Protein AF-A0A6M8BCL4-F1 (afdb_monomer)

Secondary structure (DSSP, 8-state):
-PPPP---PPPPPPPP--BGGGSTT--HHHHHHHHHTT--BHHHHHHTSSSHHHHHHHHHHTT--HHHHHHHHHHHHHTTSTTTHHHHHHHHHHTT--SHHHHHHS-HHHHHHHHHHHHHHHHS-STTSPPHHHHHHHHHHHHHH-----

Structure (mmCIF, N/CA/C/O backbone):
data_AF-A0A6M8BCL4-F1
#
_entry.id   AF-A0A6M8BCL4-F1
#
loop_
_atom_site.group_PDB
_atom_site.id
_atom_site.type_symbol
_atom_site.label_atom_id
_atom_site.label_alt_id
_atom_site.label_comp_id
_atom_site.label_asym_id
_atom_site.label_entity_id
_atom_site.label_seq_id
_atom_site.pdbx_PDB_ins_code
_atom_site.Cartn_x
_atom_site.Cartn_y
_atom_site.Cartn_z
_atom_site.occupancy
_atom_site.B_iso_or_equiv
_atom_site.auth_seq_id
_atom_site.auth_comp_id
_atom_site.auth_asym_id
_atom_site.auth_atom_id
_atom_site.pdbx_PDB_model_num
ATOM 1 N N . MET A 1 1 ? -31.309 -19.218 35.999 1.00 49.75 1 MET A N 1
ATOM 2 C CA . MET A 1 1 ? -29.878 -19.021 35.675 1.00 49.75 1 MET A CA 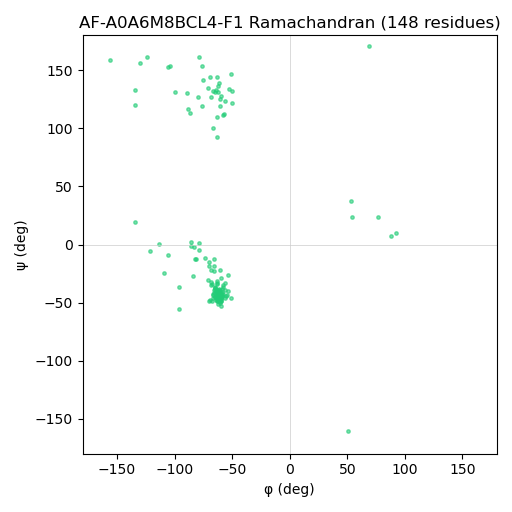1
ATOM 3 C C . MET A 1 1 ? -29.790 -18.481 34.255 1.00 49.75 1 MET A C 1
ATOM 5 O O . MET A 1 1 ? -30.327 -19.148 33.378 1.00 49.75 1 MET A O 1
ATOM 9 N N . PRO A 1 2 ? -29.208 -17.300 33.996 1.00 49.69 2 PRO A N 1
ATOM 10 C CA . PRO A 1 2 ? -28.968 -16.868 32.623 1.00 49.69 2 PRO A CA 1
ATOM 11 C C . PRO A 1 2 ? -27.769 -17.639 32.033 1.00 49.69 2 PRO A C 1
ATOM 13 O O . PRO A 1 2 ? -26.803 -17.903 32.758 1.00 49.69 2 PRO A O 1
ATOM 16 N N . PRO A 1 3 ? -27.807 -18.038 30.749 1.00 50.78 3 PRO A N 1
ATOM 17 C CA . PRO A 1 3 ? -26.672 -18.673 30.095 1.00 50.78 3 PRO A CA 1
ATOM 18 C C . PRO A 1 3 ? -25.547 -17.656 29.865 1.00 50.78 3 PRO A C 1
ATOM 20 O O . PRO A 1 3 ? -25.776 -16.533 29.421 1.00 50.78 3 PRO A O 1
ATOM 23 N N . LYS A 1 4 ? -24.324 -18.080 30.192 1.00 49.72 4 LYS A N 1
ATOM 24 C CA . LYS A 1 4 ? -23.071 -17.336 30.037 1.00 49.72 4 LYS A CA 1
ATOM 25 C C . LYS A 1 4 ? -22.882 -16.907 28.578 1.00 49.72 4 LYS A C 1
ATOM 27 O O . LYS A 1 4 ? -22.868 -17.752 27.682 1.00 49.72 4 LYS A O 1
ATOM 32 N N . SER A 1 5 ? -22.719 -15.604 28.362 1.00 48.59 5 SER A N 1
ATOM 33 C CA . SER A 1 5 ? -22.289 -15.014 27.097 1.00 48.59 5 SER A CA 1
ATOM 34 C C . SER A 1 5 ? -21.028 -15.727 26.611 1.00 48.59 5 SER A C 1
ATOM 36 O O . SER A 1 5 ? -20.038 -15.801 27.335 1.00 48.59 5 SER A O 1
ATOM 38 N N . ARG A 1 6 ? -21.077 -16.300 25.404 1.00 45.69 6 ARG A N 1
ATOM 39 C CA . ARG A 1 6 ? -19.903 -16.882 24.749 1.00 45.69 6 ARG A CA 1
ATOM 40 C C . ARG A 1 6 ? -18.903 -15.755 24.501 1.00 45.69 6 ARG A C 1
ATOM 42 O O . ARG A 1 6 ? -19.150 -14.901 23.656 1.00 45.69 6 ARG A O 1
ATOM 49 N N . GLU A 1 7 ? -17.791 -15.762 25.225 1.00 49.16 7 GLU A N 1
ATOM 50 C CA . GLU A 1 7 ? -16.598 -14.999 24.869 1.00 49.16 7 GLU A CA 1
ATOM 51 C C . GLU A 1 7 ? -16.083 -15.535 23.527 1.00 49.16 7 GLU A C 1
ATOM 53 O O . GLU A 1 7 ? -15.367 -16.533 23.453 1.00 49.16 7 GLU A O 1
ATOM 58 N N . THR A 1 8 ? -1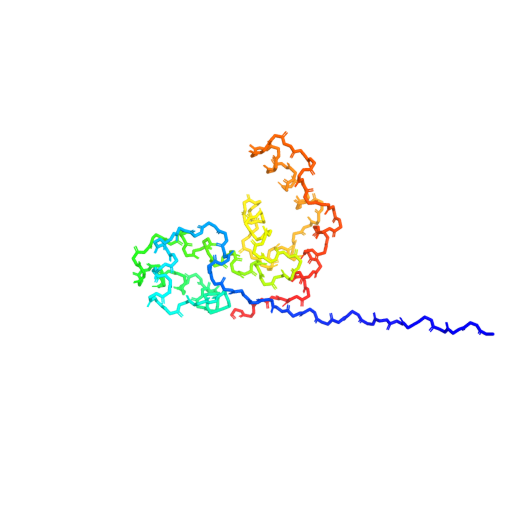6.511 -14.917 22.427 1.00 46.25 8 THR A N 1
ATOM 59 C CA . THR A 1 8 ? -15.870 -15.105 21.126 1.00 46.25 8 THR A CA 1
ATOM 60 C C . THR A 1 8 ? -14.475 -14.507 21.210 1.00 46.25 8 THR A C 1
ATOM 62 O O . THR A 1 8 ? -14.309 -13.292 21.119 1.00 46.25 8 THR A O 1
ATOM 65 N N . LEU A 1 9 ? -13.473 -15.366 21.395 1.00 48.25 9 LEU A N 1
ATOM 66 C CA . LEU A 1 9 ? -12.075 -15.017 21.157 1.00 48.25 9 LEU A CA 1
ATOM 67 C C . LEU A 1 9 ? -11.967 -14.373 19.761 1.00 48.25 9 LEU A C 1
ATOM 69 O O . LEU A 1 9 ? -12.532 -14.927 18.808 1.00 48.25 9 LEU A O 1
ATOM 73 N N . PRO A 1 10 ? -11.284 -13.223 19.609 1.00 56.88 10 PRO A N 1
ATOM 74 C CA . PRO A 1 10 ? -11.109 -12.607 18.302 1.00 56.88 10 PRO A CA 1
ATOM 75 C C . PRO A 1 10 ? -10.358 -13.588 17.399 1.00 56.88 10 PRO A C 1
ATOM 77 O O . PRO A 1 10 ? -9.251 -14.029 17.711 1.00 56.88 10 PRO A O 1
ATOM 80 N N . GLN A 1 11 ? -10.996 -13.990 16.299 1.00 59.44 11 GLN A N 1
ATOM 81 C CA . GLN A 1 11 ? -10.373 -14.871 15.317 1.00 59.44 11 GLN A CA 1
ATOM 82 C C . GLN A 1 11 ? -9.142 -14.172 14.724 1.00 59.44 11 GLN A C 1
ATOM 84 O O . GLN A 1 11 ? -9.222 -12.977 14.428 1.00 59.44 11 GLN A O 1
ATOM 89 N N . PRO A 1 12 ? -8.021 -14.886 14.512 1.00 73.19 12 PRO A N 1
ATOM 90 C CA . PRO A 1 12 ? -6.853 -14.294 13.880 1.00 73.19 12 PRO A CA 1
ATOM 91 C C . PRO A 1 12 ? -7.233 -13.830 12.474 1.00 73.19 12 PRO A C 1
ATOM 93 O O . PRO A 1 12 ? -7.755 -14.604 11.664 1.00 73.19 12 PRO A O 1
ATOM 96 N N . ILE A 1 13 ? -6.987 -12.555 12.182 1.00 86.00 13 ILE A N 1
ATOM 97 C CA . ILE A 1 13 ? -7.270 -12.010 10.857 1.00 86.00 13 ILE A CA 1
ATOM 98 C C . ILE A 1 13 ? -6.413 -12.703 9.795 1.00 86.00 13 ILE A C 1
ATOM 100 O O . ILE A 1 13 ? -5.251 -13.052 10.011 1.00 86.00 13 ILE A O 1
ATOM 104 N N . ARG A 1 14 ? -6.994 -12.894 8.612 1.00 88.38 14 ARG A N 1
ATOM 105 C CA . ARG A 1 14 ? -6.298 -13.465 7.457 1.00 88.38 14 ARG A CA 1
ATOM 106 C C . ARG A 1 14 ? -5.874 -12.341 6.520 1.00 88.38 14 ARG A C 1
ATOM 108 O O . ARG A 1 14 ? -6.691 -11.494 6.178 1.00 88.38 14 ARG A O 1
ATOM 115 N N . SER A 1 15 ? -4.611 -12.355 6.092 1.00 92.19 15 SER A N 1
ATOM 116 C CA . SER A 1 15 ? -4.099 -11.434 5.068 1.00 92.19 15 SER A CA 1
ATOM 117 C C . SER A 1 15 ? -4.885 -11.610 3.768 1.00 92.19 15 SER A C 1
ATOM 119 O O . SER A 1 15 ? -4.988 -12.727 3.259 1.00 92.19 15 SER A O 1
ATOM 121 N N . CYS A 1 16 ? -5.399 -10.518 3.208 1.00 94.62 16 CYS A N 1
ATOM 122 C CA . CYS A 1 16 ? -6.105 -10.541 1.931 1.00 94.62 16 CYS A CA 1
ATOM 123 C C . CYS A 1 16 ? -5.144 -10.665 0.742 1.00 94.62 16 CYS A C 1
ATOM 125 O O . CYS A 1 16 ? -3.985 -10.244 0.801 1.00 94.62 16 CYS A O 1
ATOM 127 N N . ASN A 1 17 ? -5.663 -11.223 -0.351 1.00 97.00 17 ASN A N 1
ATOM 128 C CA . ASN A 1 17 ? -5.029 -11.242 -1.661 1.00 97.00 17 ASN A CA 1
ATOM 129 C C . ASN A 1 17 ? -6.075 -10.873 -2.718 1.00 97.00 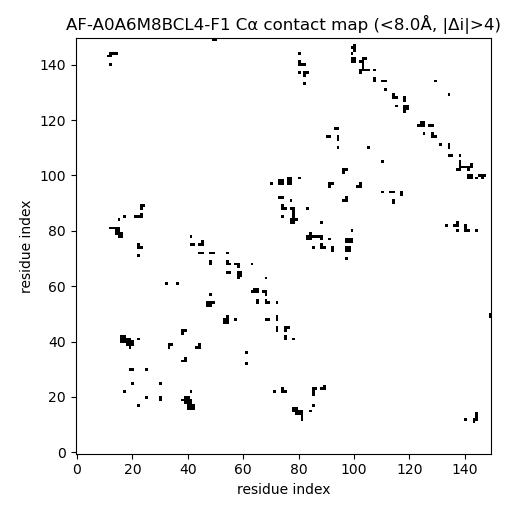17 ASN A C 1
ATOM 131 O O . ASN A 1 17 ? -7.172 -11.429 -2.707 1.00 97.00 17 ASN A O 1
ATOM 135 N N . TRP A 1 18 ? -5.729 -9.964 -3.623 1.00 97.19 18 TRP A N 1
ATOM 136 C CA . TRP A 1 18 ? -6.636 -9.424 -4.633 1.00 97.19 18 TRP A CA 1
ATOM 137 C C . TRP A 1 18 ? -6.060 -9.634 -6.027 1.00 97.19 18 TRP A C 1
ATOM 139 O O . TRP A 1 18 ? -4.851 -9.814 -6.183 1.00 97.19 18 TRP A O 1
ATOM 149 N N . ALA A 1 19 ? -6.903 -9.556 -7.057 1.00 98.00 19 ALA A N 1
ATOM 150 C CA . ALA A 1 19 ? -6.397 -9.417 -8.418 1.00 98.00 19 ALA A CA 1
ATOM 151 C C . ALA A 1 19 ? -5.624 -8.096 -8.529 1.00 98.00 19 ALA A C 1
ATOM 153 O O . ALA A 1 19 ? -6.093 -7.062 -8.052 1.00 98.00 19 ALA A O 1
ATOM 154 N N . ILE A 1 20 ? -4.460 -8.109 -9.180 1.00 97.44 20 ILE A N 1
ATOM 155 C CA . ILE A 1 20 ? -3.614 -6.915 -9.312 1.00 97.44 20 ILE A CA 1
ATOM 156 C C . ILE A 1 20 ? -4.352 -5.778 -10.038 1.00 97.44 20 ILE A C 1
ATOM 158 O O . ILE A 1 20 ? -4.152 -4.613 -9.714 1.00 97.44 20 ILE A O 1
ATOM 162 N N . ALA A 1 21 ? -5.295 -6.118 -10.924 1.00 97.25 21 ALA A N 1
ATOM 163 C CA . ALA A 1 21 ? -6.186 -5.183 -11.610 1.00 97.25 21 ALA A CA 1
ATOM 164 C C . ALA A 1 21 ? -7.088 -4.355 -10.673 1.00 97.25 21 ALA A C 1
ATOM 166 O O . ALA A 1 21 ? -7.560 -3.296 -11.071 1.00 97.25 21 ALA A O 1
ATOM 167 N N . GLN A 1 22 ? -7.334 -4.815 -9.440 1.00 97.38 22 GLN A N 1
ATOM 168 C CA . GLN A 1 22 ? -8.122 -4.070 -8.450 1.00 97.38 22 GLN A CA 1
ATOM 169 C C . GLN A 1 22 ? -7.295 -2.997 -7.728 1.00 97.38 22 GLN A C 1
ATOM 171 O O . GLN A 1 22 ? -7.856 -2.154 -7.029 1.00 97.38 22 GLN A O 1
ATOM 176 N N . LEU A 1 23 ? -5.965 -3.018 -7.862 1.00 96.50 23 LEU A N 1
ATOM 177 C CA . LEU A 1 23 ? -5.089 -2.078 -7.176 1.00 96.50 23 LEU A CA 1
ATOM 178 C C . LEU A 1 23 ? -5.285 -0.655 -7.738 1.00 96.50 23 LEU A C 1
ATOM 180 O O . LEU A 1 23 ? -5.153 -0.444 -8.947 1.00 96.50 23 LEU A O 1
ATOM 184 N N . PRO A 1 24 ? -5.555 0.354 -6.892 1.00 95.06 24 PRO A N 1
ATOM 185 C CA . PRO A 1 24 ? -5.840 1.697 -7.377 1.00 95.06 24 PRO A CA 1
ATOM 186 C C . PRO A 1 24 ? -4.602 2.366 -7.986 1.00 95.06 24 PRO A C 1
ATOM 188 O O . PRO A 1 24 ? -3.479 2.254 -7.490 1.00 95.06 24 PRO A O 1
ATOM 191 N N . GLY A 1 25 ? -4.814 3.157 -9.040 1.00 89.06 25 GLY A N 1
ATOM 192 C CA . GLY A 1 25 ? -3.757 3.959 -9.658 1.00 89.06 25 GLY A CA 1
ATOM 193 C C . GLY A 1 25 ? -2.783 3.172 -10.543 1.00 89.06 25 GLY A C 1
ATOM 194 O O . GLY A 1 25 ? -1.655 3.639 -10.735 1.00 89.06 25 GLY A O 1
ATOM 195 N N . LEU A 1 26 ? -3.209 2.014 -11.058 1.00 94.00 26 LEU A N 1
ATOM 196 C CA . LEU A 1 26 ? -2.626 1.351 -12.226 1.00 94.00 26 LEU A CA 1
ATOM 197 C C . LEU A 1 26 ? -3.318 1.849 -13.503 1.00 94.00 26 LEU A C 1
ATOM 199 O O . LEU A 1 26 ? -4.544 1.872 -13.576 1.00 94.00 26 LEU A O 1
ATOM 203 N N . SER A 1 27 ? -2.536 2.248 -14.508 1.00 94.94 27 SER A N 1
ATOM 204 C CA . SER A 1 27 ? -3.048 2.448 -15.871 1.00 94.94 27 SER A CA 1
ATOM 205 C C . SER A 1 27 ? -3.185 1.101 -16.586 1.00 94.94 27 SER A C 1
ATOM 207 O O . SER A 1 27 ? -2.532 0.135 -16.190 1.00 94.94 27 SER A O 1
ATOM 209 N N . ALA A 1 28 ? -3.976 1.045 -17.662 1.00 95.94 28 ALA A N 1
ATOM 210 C CA . ALA A 1 28 ? -4.112 -0.161 -18.486 1.00 95.94 28 ALA A CA 1
ATOM 211 C C . ALA A 1 28 ? -2.748 -0.677 -18.988 1.00 95.94 28 ALA A C 1
ATOM 213 O O . ALA A 1 28 ? -2.445 -1.854 -18.851 1.00 95.94 28 ALA A O 1
ATOM 214 N N . GLU A 1 29 ? -1.879 0.228 -19.445 1.00 96.19 29 GLU A N 1
ATOM 215 C CA . GLU A 1 29 ? -0.514 -0.101 -19.878 1.00 96.19 29 GLU A CA 1
ATOM 216 C C . GLU A 1 29 ? 0.327 -0.741 -18.761 1.00 96.19 29 GLU A C 1
ATOM 218 O O . GLU A 1 29 ? 0.974 -1.766 -18.967 1.00 96.19 29 GLU A O 1
ATOM 223 N N . ASN A 1 30 ? 0.294 -0.170 -17.551 1.00 96.25 30 ASN A N 1
ATOM 224 C CA . ASN A 1 30 ? 1.030 -0.724 -16.414 1.00 96.25 30 ASN A CA 1
ATOM 225 C C . ASN A 1 30 ? 0.446 -2.065 -15.959 1.00 96.25 30 ASN A C 1
ATOM 227 O O . ASN A 1 30 ? 1.193 -2.947 -15.544 1.00 96.25 30 ASN A O 1
ATOM 231 N N . LEU A 1 31 ? -0.875 -2.234 -16.038 1.00 96.94 31 LEU A N 1
ATOM 232 C CA . LEU A 1 31 ? -1.526 -3.503 -15.735 1.00 96.94 31 LEU A CA 1
ATOM 233 C C . LEU A 1 31 ? -1.078 -4.600 -16.711 1.00 96.94 31 LEU A C 1
ATOM 235 O O . LEU A 1 31 ? -0.663 -5.672 -16.271 1.00 96.94 31 LEU A O 1
ATOM 239 N N . ASP A 1 32 ? -1.084 -4.308 -18.012 1.00 97.12 32 ASP A N 1
ATOM 240 C CA . ASP A 1 32 ? -0.611 -5.231 -19.046 1.00 97.12 32 ASP A CA 1
ATOM 241 C C . ASP A 1 32 ? 0.866 -5.585 -18.856 1.00 97.12 32 ASP A C 1
ATOM 243 O O . ASP A 1 32 ? 1.250 -6.752 -18.966 1.00 97.12 32 ASP A O 1
ATOM 247 N N . LEU A 1 33 ? 1.700 -4.598 -18.517 1.00 97.00 33 LEU A N 1
ATOM 248 C CA . LEU A 1 33 ? 3.112 -4.807 -18.207 1.00 97.00 33 LEU A CA 1
ATOM 249 C C . LEU A 1 33 ? 3.298 -5.765 -17.020 1.00 97.00 33 LEU A C 1
ATOM 251 O O . LEU A 1 33 ? 4.085 -6.710 -17.105 1.00 97.00 33 LEU A O 1
ATOM 255 N N . LEU A 1 34 ? 2.553 -5.560 -15.929 1.00 96.88 34 LEU A N 1
ATOM 256 C CA . LEU A 1 34 ? 2.597 -6.432 -14.753 1.00 96.88 34 LEU A CA 1
ATOM 257 C C . LEU A 1 34 ? 2.116 -7.852 -15.075 1.00 96.88 34 LEU A C 1
ATOM 259 O O . LEU A 1 34 ? 2.755 -8.817 -14.653 1.00 96.88 34 LEU A O 1
ATOM 263 N N . HIS A 1 35 ? 1.056 -7.991 -15.872 1.00 97.56 35 HIS A N 1
ATOM 264 C CA . HIS A 1 35 ? 0.555 -9.291 -16.319 1.00 97.56 35 HIS A CA 1
ATOM 265 C C . HIS A 1 35 ? 1.584 -10.040 -17.175 1.00 97.56 35 HIS A C 1
ATOM 267 O O . HIS A 1 35 ? 1.816 -11.228 -16.949 1.00 97.56 35 HIS A O 1
ATOM 273 N N . ARG A 1 36 ? 2.247 -9.355 -18.119 1.00 96.88 36 ARG A N 1
ATOM 274 C CA . ARG A 1 36 ? 3.331 -9.933 -18.939 1.00 96.88 36 ARG A CA 1
ATOM 275 C C . ARG A 1 36 ? 4.530 -10.357 -18.094 1.00 96.88 36 ARG A C 1
ATOM 277 O O . ARG A 1 36 ? 5.167 -11.358 -18.401 1.00 96.88 36 ARG A O 1
ATOM 284 N N . ALA A 1 37 ? 4.800 -9.635 -17.009 1.00 95.44 37 ALA A N 1
ATOM 285 C CA . ALA A 1 37 ? 5.814 -9.994 -16.023 1.00 95.44 37 ALA A CA 1
ATOM 286 C C . ALA A 1 37 ? 5.370 -11.096 -15.037 1.00 95.44 37 ALA A C 1
ATOM 288 O O . ALA A 1 37 ? 6.136 -11.468 -14.150 1.00 95.44 37 ALA A O 1
ATOM 289 N N . GLY A 1 38 ? 4.153 -11.631 -15.187 1.00 96.06 38 GLY A N 1
ATOM 290 C CA . GLY A 1 38 ? 3.637 -12.753 -14.405 1.00 96.06 38 GLY A CA 1
ATOM 291 C C . GLY A 1 38 ? 2.937 -12.372 -13.099 1.00 96.06 38 GLY A C 1
ATOM 292 O O . GLY A 1 38 ? 2.572 -13.266 -12.340 1.00 96.06 38 GLY A O 1
ATOM 293 N N . PHE A 1 39 ? 2.715 -11.085 -12.827 1.00 97.31 39 PHE A N 1
ATOM 294 C CA . PHE A 1 39 ? 1.982 -10.639 -11.642 1.00 97.31 39 PHE A CA 1
ATOM 295 C C . PHE A 1 39 ? 0.485 -10.612 -11.924 1.00 97.31 39 PHE A C 1
ATOM 297 O O . PHE A 1 39 ? 0.014 -9.787 -12.705 1.00 97.31 39 PHE A O 1
ATOM 304 N N . LYS A 1 40 ? -0.270 -11.494 -11.266 1.00 97.06 40 LYS A N 1
ATOM 305 C CA . LYS A 1 40 ? -1.736 -11.554 -11.377 1.00 97.06 40 LYS A CA 1
ATOM 306 C C . LYS A 1 40 ? -2.419 -11.081 -10.105 1.00 97.06 40 LYS A C 1
ATOM 308 O O . LYS A 1 40 ? -3.567 -10.640 -10.147 1.00 97.06 40 LYS A O 1
ATOM 313 N N . THR A 1 41 ? -1.723 -11.167 -8.976 1.00 98.25 41 THR A N 1
ATOM 314 C CA . THR A 1 41 ? -2.281 -10.863 -7.662 1.00 98.25 41 THR A CA 1
ATOM 315 C C . THR A 1 41 ? -1.414 -9.906 -6.850 1.00 98.25 41 THR A C 1
ATOM 317 O O . THR A 1 41 ? -0.202 -9.792 -7.052 1.00 98.25 41 THR A O 1
ATOM 320 N N . THR A 1 42 ? -2.040 -9.212 -5.899 1.00 97.38 42 THR A N 1
ATOM 321 C CA . THR A 1 42 ? -1.347 -8.282 -4.998 1.00 97.38 42 THR A CA 1
ATOM 322 C C . THR A 1 42 ? -0.332 -8.999 -4.111 1.00 97.38 42 THR A C 1
ATOM 324 O O . THR A 1 42 ? 0.720 -8.437 -3.818 1.00 97.38 42 THR A O 1
ATOM 327 N N . LEU A 1 43 ? -0.609 -10.245 -3.704 1.00 95.06 43 LEU A N 1
ATOM 328 C CA . LEU A 1 43 ? 0.303 -11.053 -2.894 1.00 95.06 43 LEU A CA 1
ATOM 329 C C . LEU A 1 43 ? 1.579 -11.419 -3.660 1.00 95.06 43 LEU A C 1
ATOM 331 O O . LEU A 1 43 ? 2.666 -11.258 -3.114 1.00 95.06 43 LEU A O 1
ATOM 335 N N . GLU A 1 44 ? 1.465 -11.866 -4.915 1.00 96.69 44 GLU A N 1
ATOM 336 C CA . GLU A 1 44 ? 2.627 -12.195 -5.759 1.00 96.69 44 GLU A CA 1
ATOM 337 C C . GLU A 1 44 ? 3.537 -10.977 -5.953 1.00 96.69 44 GLU A C 1
ATOM 339 O O . GLU A 1 44 ? 4.758 -11.068 -5.797 1.00 96.69 44 GLU A O 1
ATOM 344 N N . PHE A 1 45 ? 2.939 -9.818 -6.254 1.00 97.12 45 PHE A N 1
ATOM 345 C CA . PHE A 1 45 ? 3.681 -8.572 -6.420 1.00 97.12 45 PHE A CA 1
ATOM 346 C C . PHE A 1 45 ? 4.373 -8.159 -5.120 1.00 97.12 45 PHE A C 1
ATOM 348 O O . PHE A 1 45 ? 5.572 -7.866 -5.103 1.00 97.12 45 PHE A O 1
ATOM 355 N N . TRP A 1 46 ? 3.635 -8.177 -4.010 1.00 95.38 46 TRP A N 1
ATOM 356 C CA . TRP A 1 46 ? 4.151 -7.819 -2.695 1.00 95.38 46 TRP A CA 1
ATOM 357 C C . TRP A 1 46 ? 5.308 -8.725 -2.258 1.00 95.38 46 TRP A C 1
ATOM 359 O O . TRP A 1 46 ? 6.352 -8.222 -1.846 1.00 95.38 46 TRP A O 1
ATOM 369 N N . GLN A 1 47 ? 5.190 -10.045 -2.432 1.00 93.94 47 GLN A N 1
ATOM 370 C CA . GLN A 1 47 ? 6.248 -11.002 -2.086 1.00 93.94 47 GLN A CA 1
ATOM 371 C C . GLN A 1 47 ? 7.564 -10.718 -2.822 1.00 93.94 47 GLN A C 1
ATOM 373 O O . GLN A 1 47 ? 8.638 -10.899 -2.246 1.00 93.94 47 GLN A O 1
ATOM 378 N N . ARG A 1 48 ? 7.482 -10.241 -4.071 1.00 95.69 48 ARG A N 1
ATOM 379 C CA . ARG A 1 48 ? 8.627 -9.863 -4.913 1.00 95.69 48 ARG A CA 1
ATOM 380 C C . ARG A 1 48 ? 9.121 -8.432 -4.689 1.00 95.69 48 ARG A C 1
ATOM 382 O O . ARG A 1 48 ? 10.045 -8.020 -5.381 1.00 95.69 48 ARG A O 1
ATOM 389 N N . THR A 1 49 ? 8.536 -7.670 -3.764 1.00 96.06 49 THR A N 1
ATOM 390 C CA . THR A 1 49 ? 8.853 -6.246 -3.543 1.00 96.06 49 THR A CA 1
ATOM 391 C C . THR A 1 49 ? 9.041 -5.865 -2.070 1.00 96.06 49 THR A C 1
ATOM 393 O O . THR A 1 49 ? 9.019 -4.680 -1.719 1.00 96.06 49 THR A O 1
ATOM 396 N N . GLN A 1 50 ? 9.291 -6.840 -1.195 1.00 93.19 50 GLN A N 1
ATOM 397 C CA . GLN A 1 50 ? 9.436 -6.622 0.249 1.00 93.19 50 GLN A CA 1
ATOM 398 C C . GLN A 1 50 ? 10.659 -5.755 0.586 1.00 93.19 50 GLN A C 1
ATOM 400 O O . GLN A 1 50 ? 10.586 -4.875 1.450 1.00 93.19 50 GLN A O 1
ATOM 405 N N . THR A 1 51 ? 11.770 -5.918 -0.140 1.00 93.75 51 THR A N 1
ATOM 406 C CA . THR A 1 51 ? 13.014 -5.174 0.123 1.00 93.75 51 THR A CA 1
ATOM 407 C C . THR A 1 51 ? 13.267 -4.043 -0.883 1.00 93.75 51 THR A C 1
ATOM 409 O O . THR A 1 51 ? 12.826 -4.117 -2.033 1.00 93.75 51 THR A O 1
ATOM 412 N N . PRO A 1 52 ? 14.012 -2.983 -0.502 1.00 94.50 52 PRO A N 1
ATOM 413 C CA . PRO A 1 52 ? 14.414 -1.933 -1.442 1.00 94.50 52 PRO A CA 1
ATOM 414 C C . PRO A 1 52 ? 15.176 -2.473 -2.659 1.00 94.50 52 PRO A C 1
ATOM 416 O O . PRO A 1 52 ? 14.926 -2.030 -3.776 1.00 94.50 52 PRO A O 1
ATOM 419 N N . ALA A 1 53 ? 16.051 -3.464 -2.454 1.00 96.12 53 ALA A N 1
ATOM 420 C CA . ALA A 1 53 ? 16.813 -4.101 -3.526 1.00 96.12 53 ALA A CA 1
ATOM 421 C C . ALA A 1 53 ? 15.902 -4.857 -4.505 1.00 96.12 53 ALA A C 1
ATOM 423 O O . ALA A 1 53 ? 16.021 -4.690 -5.714 1.00 96.12 53 ALA A O 1
ATOM 424 N N . GLN A 1 54 ? 14.934 -5.625 -3.993 1.00 96.75 54 GLN A N 1
ATOM 425 C CA . GLN A 1 54 ? 13.937 -6.304 -4.824 1.00 96.75 54 GLN A CA 1
ATOM 426 C C . GLN A 1 54 ? 13.124 -5.313 -5.664 1.00 96.75 54 GLN A C 1
ATOM 428 O O . GLN A 1 54 ? 12.940 -5.522 -6.861 1.00 96.75 54 GLN A O 1
ATOM 433 N N . ARG A 1 55 ? 12.690 -4.200 -5.058 1.00 97.31 55 ARG A N 1
ATOM 434 C CA . ARG A 1 55 ? 11.962 -3.139 -5.769 1.00 97.31 55 ARG A CA 1
ATOM 435 C C . ARG A 1 55 ? 12.810 -2.479 -6.847 1.00 97.31 55 ARG A C 1
ATOM 437 O O . ARG A 1 55 ? 12.305 -2.231 -7.937 1.00 97.31 55 ARG A O 1
ATOM 444 N N . HIS A 1 56 ? 14.083 -2.217 -6.563 1.00 96.94 56 HIS A N 1
ATOM 445 C CA . HIS A 1 56 ? 15.010 -1.646 -7.535 1.00 96.94 56 HIS A CA 1
ATOM 446 C C . HIS A 1 56 ? 15.244 -2.593 -8.720 1.00 96.94 56 HIS A C 1
ATOM 448 O O . HIS A 1 56 ? 15.089 -2.186 -9.868 1.00 96.94 56 HIS A O 1
ATOM 454 N N . ASN A 1 57 ? 15.517 -3.870 -8.444 1.00 97.19 57 ASN A N 1
ATOM 455 C CA . ASN A 1 57 ? 15.728 -4.885 -9.476 1.00 97.19 57 ASN A CA 1
ATOM 456 C C . ASN A 1 57 ? 14.480 -5.081 -10.342 1.00 97.19 57 ASN A C 1
ATOM 458 O O . ASN A 1 57 ? 14.583 -5.180 -11.563 1.00 97.19 57 ASN A O 1
ATOM 462 N N . LEU A 1 58 ? 13.293 -5.090 -9.727 1.00 97.25 58 LEU A N 1
ATOM 463 C CA . LEU A 1 58 ? 12.039 -5.187 -10.466 1.00 97.25 58 LEU A CA 1
ATOM 464 C C . LEU A 1 58 ? 11.794 -3.947 -11.334 1.00 97.25 58 LEU A C 1
ATOM 466 O O . LEU A 1 58 ? 11.379 -4.084 -12.479 1.00 97.25 58 LEU A O 1
ATOM 470 N N . ALA A 1 59 ? 12.077 -2.749 -10.819 1.00 97.50 59 ALA A N 1
ATOM 471 C CA . ALA A 1 59 ? 11.959 -1.515 -11.590 1.00 97.50 59 ALA A CA 1
ATOM 472 C C . ALA A 1 59 ? 12.878 -1.530 -12.821 1.00 97.50 59 ALA A C 1
ATOM 474 O O . ALA A 1 59 ? 12.421 -1.214 -13.915 1.00 97.50 59 ALA A O 1
ATOM 475 N N . ALA A 1 60 ? 14.129 -1.975 -12.664 1.00 97.19 60 ALA A N 1
ATOM 476 C CA . ALA A 1 60 ? 15.068 -2.131 -13.772 1.00 97.19 60 ALA A CA 1
ATOM 477 C C . ALA A 1 60 ? 14.582 -3.165 -14.803 1.00 97.19 60 ALA A C 1
ATOM 479 O O . ALA A 1 60 ? 14.573 -2.880 -15.998 1.00 97.19 60 ALA A O 1
ATOM 480 N N . HIS A 1 61 ? 14.111 -4.331 -14.348 1.00 95.62 61 HIS A N 1
ATOM 481 C CA . HIS A 1 61 ? 13.574 -5.382 -15.219 1.00 95.62 61 HIS A CA 1
ATOM 482 C C . HIS A 1 61 ? 12.353 -4.915 -16.026 1.00 95.62 61 HIS A C 1
ATOM 484 O O . HIS A 1 61 ? 12.238 -5.217 -17.209 1.00 95.62 61 HIS A O 1
ATOM 490 N N . LEU A 1 62 ? 11.449 -4.160 -15.396 1.00 95.31 62 LEU A N 1
ATOM 491 C CA . LEU A 1 62 ? 10.257 -3.611 -16.047 1.00 95.31 62 LEU A CA 1
ATOM 492 C C . LEU A 1 62 ? 10.524 -2.304 -16.809 1.00 95.31 62 LEU A C 1
ATOM 494 O O . LEU A 1 62 ? 9.593 -1.762 -17.395 1.00 95.31 62 LEU A O 1
ATOM 498 N N . GLN A 1 63 ? 11.759 -1.788 -16.780 1.00 96.12 63 GLN A N 1
ATOM 499 C CA . GLN A 1 63 ? 12.140 -0.488 -17.348 1.00 96.12 63 GLN A CA 1
ATOM 500 C C . GLN A 1 63 ? 11.264 0.672 -16.834 1.00 96.12 63 GLN A C 1
ATOM 502 O O . GLN A 1 63 ? 10.930 1.608 -17.555 1.00 96.12 63 GLN A O 1
ATOM 507 N N . LEU A 1 64 ? 10.897 0.613 -15.552 1.00 95.81 64 LEU A N 1
ATOM 508 C CA . LEU A 1 64 ? 10.077 1.613 -14.876 1.00 95.81 64 LEU A CA 1
ATOM 509 C C . LEU A 1 64 ? 10.908 2.471 -13.930 1.00 95.81 64 LEU A C 1
ATOM 511 O O . LEU A 1 64 ? 11.867 2.020 -13.304 1.00 95.81 64 LEU A O 1
ATOM 515 N N . HIS A 1 65 ? 10.455 3.704 -13.709 1.00 96.31 65 HIS A N 1
ATOM 516 C CA . HIS A 1 65 ? 11.003 4.515 -12.630 1.00 96.31 65 HIS A CA 1
ATOM 517 C C . HIS A 1 65 ? 10.700 3.856 -11.261 1.00 96.31 65 HIS A C 1
ATOM 519 O O . HIS A 1 65 ? 9.534 3.535 -10.994 1.00 96.31 65 HIS A O 1
ATOM 525 N N . PRO A 1 66 ? 11.674 3.725 -10.330 1.00 95.69 66 PRO A N 1
ATOM 526 C CA . PRO A 1 66 ? 11.490 3.031 -9.043 1.00 95.69 66 PRO A CA 1
ATOM 527 C C . PRO A 1 66 ? 10.309 3.528 -8.198 1.00 95.69 66 PRO A C 1
ATOM 529 O O . PRO A 1 66 ? 9.731 2.784 -7.407 1.00 95.69 66 PRO A O 1
ATOM 532 N N . LYS A 1 67 ? 9.915 4.792 -8.390 1.00 95.69 67 LYS A N 1
ATOM 533 C CA . LYS A 1 67 ? 8.727 5.403 -7.770 1.00 95.69 67 LYS A CA 1
ATOM 534 C C . LYS A 1 67 ? 7.445 4.592 -8.013 1.00 95.69 67 LYS A C 1
ATOM 536 O O . LYS A 1 6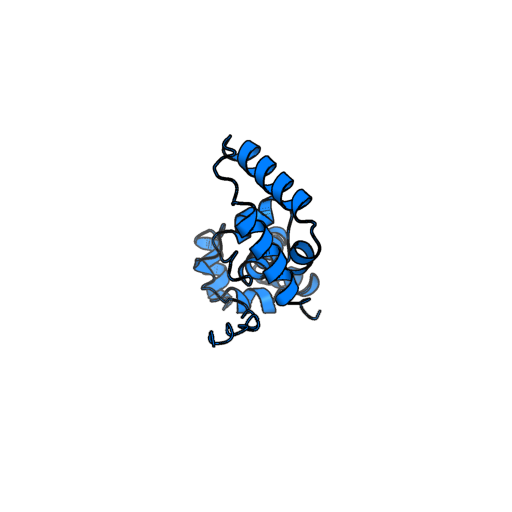7 ? 6.648 4.475 -7.086 1.00 95.69 67 LYS A O 1
ATOM 541 N N . TYR A 1 68 ? 7.245 4.034 -9.209 1.00 96.50 68 TYR A N 1
ATOM 542 C CA . TYR A 1 68 ? 6.045 3.250 -9.528 1.00 96.50 68 TYR A CA 1
ATOM 543 C C . TYR A 1 68 ? 6.020 1.928 -8.764 1.00 96.50 68 TYR A C 1
ATOM 545 O O . TYR A 1 68 ? 5.043 1.631 -8.083 1.00 96.50 68 TYR A O 1
ATOM 553 N N . VAL A 1 69 ? 7.135 1.192 -8.773 1.00 97.06 69 VAL A N 1
ATOM 554 C CA . VAL A 1 69 ? 7.255 -0.074 -8.036 1.00 97.06 69 VAL A CA 1
ATOM 555 C C . VAL A 1 69 ? 7.106 0.147 -6.531 1.00 97.06 69 VAL A C 1
ATOM 557 O O . VAL A 1 69 ? 6.373 -0.589 -5.877 1.00 97.06 69 VAL A O 1
ATOM 560 N N . ASN A 1 70 ? 7.721 1.198 -5.977 1.00 97.12 70 ASN A N 1
ATOM 561 C CA . ASN A 1 70 ? 7.549 1.566 -4.568 1.00 97.12 70 ASN A CA 1
ATOM 562 C C . ASN A 1 70 ? 6.086 1.890 -4.229 1.00 97.12 70 ASN A C 1
ATOM 564 O O . ASN A 1 70 ? 5.584 1.439 -3.201 1.00 97.12 70 ASN A O 1
ATOM 568 N N . LYS A 1 71 ? 5.395 2.636 -5.101 1.00 97.25 71 LYS A N 1
ATOM 569 C CA . LYS A 1 71 ? 3.972 2.957 -4.942 1.00 97.25 71 LYS A CA 1
ATOM 570 C C . LYS A 1 71 ? 3.123 1.686 -4.905 1.00 97.25 71 LYS A C 1
ATOM 572 O O . LYS A 1 71 ? 2.347 1.504 -3.973 1.00 97.25 71 LYS A O 1
ATOM 577 N N . TRP A 1 72 ? 3.259 0.811 -5.898 1.00 97.88 72 TRP A N 1
ATOM 578 C CA . TRP A 1 72 ? 2.447 -0.404 -5.979 1.00 97.88 72 TRP A CA 1
ATOM 579 C C . TRP A 1 72 ? 2.771 -1.392 -4.861 1.00 97.88 72 TRP A C 1
ATOM 581 O O . TRP A 1 72 ? 1.855 -2.018 -4.340 1.00 97.88 72 TRP A O 1
ATOM 591 N N . ALA A 1 73 ? 4.033 -1.471 -4.428 1.00 97.38 73 ALA A N 1
ATOM 592 C CA . ALA A 1 73 ? 4.433 -2.306 -3.298 1.00 97.38 73 ALA A CA 1
ATOM 593 C C . ALA A 1 73 ? 3.750 -1.849 -2.002 1.00 97.38 73 ALA A C 1
ATOM 595 O O . ALA A 1 73 ? 3.199 -2.676 -1.279 1.00 97.38 73 ALA A O 1
ATOM 596 N N . ALA A 1 74 ? 3.719 -0.536 -1.751 1.00 97.50 74 ALA A N 1
ATOM 597 C CA . ALA A 1 74 ? 3.020 0.041 -0.607 1.00 97.50 74 ALA A CA 1
ATOM 598 C C . ALA A 1 74 ? 1.507 -0.224 -0.662 1.00 97.50 74 ALA A C 1
ATOM 600 O O . ALA A 1 74 ? 0.917 -0.644 0.330 1.00 97.50 74 ALA A O 1
ATOM 601 N N . LEU A 1 75 ? 0.877 -0.034 -1.826 1.00 98.00 75 LEU A N 1
ATOM 602 C CA . LEU A 1 75 ? -0.550 -0.324 -1.999 1.00 98.00 75 LEU A CA 1
ATOM 603 C C . LEU A 1 75 ? -0.859 -1.807 -1.773 1.00 98.00 75 LEU A C 1
ATOM 605 O O . LEU A 1 75 ? -1.818 -2.122 -1.075 1.00 98.00 75 LEU A O 1
ATOM 609 N N . CYS A 1 76 ? -0.042 -2.709 -2.327 1.00 97.50 76 CYS A N 1
ATOM 610 C CA . CYS A 1 76 ? -0.221 -4.147 -2.148 1.00 97.50 76 CYS A CA 1
ATOM 611 C C . CYS A 1 76 ? -0.032 -4.557 -0.687 1.00 97.50 76 CYS A C 1
ATOM 613 O O . CYS A 1 76 ? -0.795 -5.388 -0.206 1.00 97.50 76 CYS A O 1
ATOM 615 N N . ASP A 1 77 ? 0.935 -3.968 0.028 1.00 97.25 77 ASP A N 1
ATOM 616 C CA . ASP A 1 77 ? 1.124 -4.229 1.455 1.00 97.25 77 ASP A CA 1
ATOM 617 C C . ASP A 1 77 ? -0.109 -3.794 2.258 1.00 97.25 77 ASP A C 1
ATOM 619 O O . ASP A 1 77 ? -0.691 -4.591 2.985 1.00 97.25 77 ASP A O 1
ATOM 623 N N . LEU A 1 78 ? -0.575 -2.558 2.067 1.00 97.56 78 LEU A N 1
ATOM 624 C CA . LEU A 1 78 ? -1.731 -2.014 2.789 1.00 97.56 78 LEU A CA 1
ATOM 625 C C . LEU A 1 78 ? -3.039 -2.748 2.468 1.00 97.56 78 LEU A C 1
ATOM 627 O O . LEU A 1 78 ? -3.855 -2.964 3.362 1.00 97.56 78 LEU A O 1
ATOM 631 N N . ALA A 1 79 ? -3.232 -3.173 1.216 1.00 97.75 79 ALA A N 1
ATOM 632 C CA . ALA A 1 79 ? -4.425 -3.901 0.788 1.00 97.75 79 ALA A CA 1
ATOM 633 C C . ALA A 1 79 ? -4.565 -5.287 1.444 1.00 97.75 79 ALA A C 1
ATOM 635 O O . ALA A 1 79 ? -5.638 -5.886 1.380 1.00 97.75 79 ALA A O 1
ATOM 636 N N . ARG A 1 80 ? -3.518 -5.806 2.101 1.00 96.06 80 ARG A N 1
ATOM 637 C CA . ARG A 1 80 ? -3.582 -7.059 2.872 1.00 96.06 80 ARG A CA 1
ATOM 638 C C . ARG A 1 80 ? -4.492 -6.961 4.091 1.00 96.06 80 ARG A C 1
ATOM 640 O O . ARG A 1 80 ? -4.942 -7.997 4.577 1.00 96.06 80 ARG A O 1
ATOM 647 N N . ILE A 1 81 ? -4.737 -5.752 4.594 1.00 96.81 81 ILE A N 1
ATOM 648 C CA . ILE A 1 81 ? -5.614 -5.513 5.739 1.00 96.81 81 ILE A CA 1
ATOM 649 C C . ILE A 1 81 ? -7.072 -5.624 5.268 1.00 96.81 81 ILE A C 1
ATOM 651 O O . ILE A 1 81 ? -7.477 -4.822 4.423 1.00 96.81 81 ILE A O 1
ATOM 655 N N . PRO A 1 82 ? -7.882 -6.559 5.803 1.00 95.06 82 PRO A N 1
ATOM 656 C CA . PRO A 1 82 ? -9.242 -6.798 5.313 1.00 95.06 82 PRO A CA 1
ATOM 657 C C . PRO A 1 82 ? -10.146 -5.565 5.305 1.00 95.06 82 PRO A C 1
ATOM 659 O O . PRO A 1 82 ? -10.828 -5.313 4.318 1.00 95.06 82 PRO A O 1
ATOM 662 N N . ALA A 1 83 ? -10.123 -4.767 6.375 1.00 95.81 83 ALA A N 1
ATOM 663 C CA . ALA A 1 83 ? -10.941 -3.561 6.485 1.00 95.81 83 ALA A CA 1
ATOM 664 C C . ALA A 1 83 ? -10.440 -2.395 5.609 1.00 95.81 83 ALA A C 1
ATOM 666 O O . ALA A 1 83 ? -11.154 -1.410 5.437 1.00 95.81 83 ALA A O 1
ATOM 667 N N . VAL A 1 84 ? -9.227 -2.496 5.053 1.00 96.81 84 VAL A N 1
ATOM 668 C CA . VAL A 1 84 ? -8.647 -1.500 4.140 1.00 96.81 84 VAL A CA 1
ATOM 669 C C . VAL A 1 84 ? -8.881 -1.916 2.687 1.00 96.81 84 VAL A C 1
ATOM 671 O O . VAL A 1 84 ? -9.432 -1.142 1.901 1.00 96.81 84 VAL A O 1
ATOM 674 N N . GLY A 1 85 ? -8.444 -3.127 2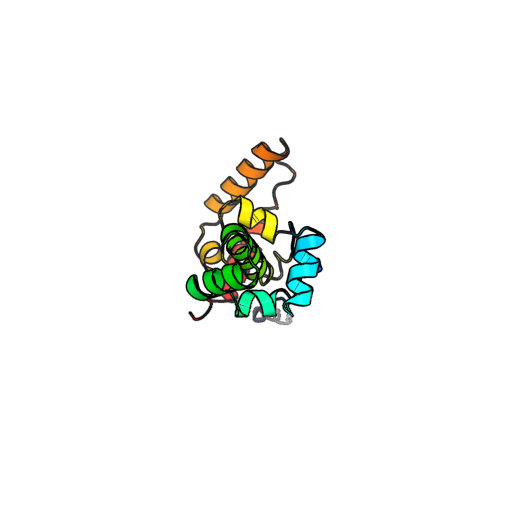.328 1.00 96.31 85 GLY A N 1
ATOM 675 C CA . GLY A 1 85 ? -8.517 -3.680 0.977 1.00 96.31 85 GLY A CA 1
ATOM 676 C C . GLY A 1 85 ? -7.962 -2.753 -0.111 1.00 96.31 85 GLY A C 1
ATOM 677 O O . GLY A 1 85 ? -7.216 -1.802 0.143 1.00 96.31 85 GLY A O 1
ATOM 678 N N . CYS A 1 86 ? -8.356 -3.004 -1.359 1.00 96.62 86 CYS A N 1
ATOM 679 C CA . CYS A 1 86 ? -8.020 -2.115 -2.473 1.00 96.62 86 CYS A CA 1
ATOM 680 C C . CYS A 1 86 ? -8.728 -0.749 -2.386 1.00 96.62 86 CYS A C 1
ATOM 682 O O . CYS A 1 86 ? -8.221 0.229 -2.931 1.00 96.62 86 CYS A O 1
ATOM 684 N N . THR A 1 87 ? -9.836 -0.658 -1.646 1.00 94.88 87 THR A N 1
ATOM 685 C CA . THR A 1 87 ? -10.650 0.558 -1.511 1.00 94.88 87 THR A CA 1
ATOM 686 C C . THR A 1 87 ? -9.924 1.674 -0.759 1.00 94.88 87 THR A C 1
ATOM 688 O O . THR A 1 87 ? -9.867 2.804 -1.243 1.00 94.88 87 THR A O 1
ATOM 691 N N . TYR A 1 88 ? -9.322 1.376 0.398 1.00 95.75 88 TYR A N 1
ATOM 692 C CA . TYR A 1 88 ? -8.706 2.397 1.257 1.00 95.75 88 TYR A CA 1
ATOM 693 C C . TYR A 1 88 ? -7.175 2.405 1.229 1.00 95.75 88 TYR A C 1
ATOM 695 O O . TYR A 1 88 ? -6.567 3.360 1.718 1.00 95.75 88 TYR A O 1
ATOM 703 N N . CYS A 1 89 ? -6.517 1.412 0.616 1.00 96.62 89 CYS A N 1
ATOM 704 C CA . CYS A 1 89 ? -5.050 1.392 0.527 1.00 96.62 89 CYS A CA 1
ATOM 705 C C . CYS A 1 89 ? -4.490 2.639 -0.182 1.00 96.62 89 CYS A C 1
ATOM 707 O O . CYS A 1 89 ? -3.477 3.198 0.242 1.00 96.62 89 CYS A O 1
ATOM 709 N N . GLY A 1 90 ? -5.193 3.130 -1.209 1.00 96.06 90 GLY A N 1
ATOM 710 C CA . GLY A 1 90 ? -4.864 4.377 -1.893 1.00 96.06 90 GLY A CA 1
ATOM 711 C C . GLY A 1 90 ? -4.953 5.583 -0.966 1.00 96.06 90 GLY A C 1
ATOM 712 O O . GLY A 1 90 ? -4.043 6.408 -0.950 1.00 96.06 90 GLY A O 1
ATOM 713 N N . LEU A 1 91 ? -6.011 5.671 -0.160 1.00 95.19 91 LEU A N 1
ATOM 714 C CA . LEU A 1 91 ? -6.196 6.762 0.793 1.00 95.19 91 LEU A CA 1
ATOM 715 C C . LEU A 1 91 ? -5.055 6.796 1.820 1.00 95.19 91 LEU A C 1
ATOM 717 O O . LEU A 1 91 ? -4.425 7.836 2.007 1.00 95.19 91 LEU A O 1
ATOM 721 N N . LEU A 1 92 ? -4.729 5.646 2.412 1.00 96.81 92 LEU A N 1
ATOM 722 C CA . LEU A 1 92 ? -3.622 5.514 3.362 1.00 96.81 92 LEU A CA 1
ATOM 723 C C . LEU A 1 92 ? -2.280 5.921 2.746 1.00 96.81 92 LEU A C 1
ATOM 725 O O . LEU A 1 92 ? -1.548 6.709 3.350 1.00 96.81 92 LEU A O 1
ATOM 729 N N . LEU A 1 93 ? -1.996 5.483 1.518 1.00 96.88 93 LEU A N 1
ATOM 730 C CA . LEU A 1 93 ? -0.780 5.879 0.814 1.00 96.88 93 LEU A CA 1
ATOM 731 C C . LEU A 1 93 ? -0.652 7.403 0.691 1.00 96.88 93 LEU A C 1
ATOM 733 O O . LEU A 1 93 ? 0.406 7.961 0.983 1.00 96.88 93 LEU A O 1
ATOM 737 N N . HIS A 1 94 ? -1.726 8.089 0.297 1.00 95.00 94 HIS A N 1
ATOM 738 C CA . HIS A 1 94 ? -1.707 9.544 0.127 1.00 95.00 94 HIS A CA 1
ATOM 739 C C . HIS A 1 94 ? -1.613 10.304 1.460 1.00 95.00 94 HIS A C 1
ATOM 741 O O . HIS A 1 94 ? -1.183 11.455 1.469 1.00 95.00 94 HIS A O 1
ATOM 747 N N . THR A 1 95 ? -1.927 9.669 2.596 1.00 94.00 95 THR A N 1
ATOM 748 C CA . THR A 1 95 ? -1.625 10.227 3.931 1.00 94.00 95 THR A CA 1
ATOM 749 C C . THR A 1 95 ? -0.165 10.057 4.368 1.00 94.00 95 THR A C 1
ATOM 751 O O . THR A 1 95 ? 0.230 10.587 5.410 1.00 94.00 95 THR A O 1
ATOM 754 N N . GLY A 1 96 ? 0.650 9.350 3.578 1.00 94.12 96 GLY A N 1
ATOM 755 C CA . GLY A 1 96 ? 2.059 9.069 3.862 1.00 94.12 96 GLY A CA 1
ATOM 756 C C . GLY A 1 96 ? 2.308 7.750 4.598 1.00 94.12 96 GLY A C 1
ATOM 757 O O . GLY A 1 96 ? 3.428 7.516 5.056 1.00 94.12 96 GLY A O 1
ATOM 758 N N . ILE A 1 97 ? 1.294 6.891 4.727 1.00 97.00 97 ILE A N 1
ATOM 759 C CA . ILE A 1 97 ? 1.446 5.535 5.260 1.00 97.00 97 ILE A CA 1
ATOM 760 C C . ILE A 1 97 ? 1.794 4.603 4.100 1.00 97.00 97 ILE A C 1
ATOM 762 O O . ILE A 1 97 ? 0.999 4.448 3.184 1.00 97.00 97 ILE A O 1
ATOM 766 N N . ILE A 1 98 ? 2.974 3.985 4.122 1.00 95.88 98 ILE A N 1
ATOM 767 C CA . ILE A 1 98 ? 3.496 3.175 3.009 1.00 95.88 98 ILE A CA 1
ATOM 768 C C . ILE A 1 98 ? 3.620 1.680 3.333 1.00 95.88 98 ILE A C 1
ATOM 770 O O . ILE A 1 98 ? 4.100 0.919 2.498 1.00 95.88 98 ILE A O 1
ATOM 774 N N . SER A 1 99 ? 3.248 1.254 4.543 1.00 96.06 99 SER A N 1
ATOM 775 C CA . SER A 1 99 ? 3.301 -0.157 4.945 1.00 96.06 99 SER A CA 1
ATOM 776 C C . SER A 1 99 ? 2.328 -0.486 6.073 1.00 96.06 99 SER A C 1
ATOM 778 O O . SER A 1 99 ? 1.946 0.394 6.849 1.00 96.06 99 SER A O 1
ATOM 780 N N . VAL A 1 100 ? 1.986 -1.770 6.201 1.00 96.19 100 VAL A N 1
ATOM 781 C CA . VAL A 1 100 ? 1.183 -2.311 7.313 1.00 96.19 100 VAL A CA 1
ATOM 782 C C . VAL A 1 100 ? 1.859 -2.032 8.653 1.00 96.19 100 VAL A C 1
ATOM 784 O O . VAL A 1 100 ? 1.205 -1.592 9.593 1.00 96.19 100 VAL A O 1
ATOM 787 N N . GLN A 1 101 ? 3.181 -2.210 8.729 1.00 95.25 101 GLN A N 1
ATOM 788 C CA . GLN A 1 101 ? 3.940 -1.952 9.952 1.00 95.25 101 GLN A CA 1
ATOM 789 C C . GLN A 1 101 ? 3.842 -0.478 10.374 1.00 95.25 101 GLN A C 1
ATOM 791 O O . GLN A 1 101 ? 3.508 -0.179 11.515 1.00 95.25 101 GLN A O 1
ATOM 796 N N . GLN A 1 102 ? 4.048 0.454 9.440 1.00 96.12 102 GLN A N 1
ATOM 797 C CA . GLN A 1 102 ? 3.916 1.880 9.742 1.00 96.12 102 GLN A CA 1
ATOM 798 C C . GLN A 1 102 ? 2.496 2.233 10.198 1.00 96.12 102 GLN A C 1
ATOM 800 O O . GLN A 1 102 ? 2.333 3.065 11.089 1.00 96.12 102 GLN A O 1
ATOM 805 N N . LEU A 1 103 ? 1.467 1.620 9.606 1.00 96.94 103 LEU A N 1
ATOM 806 C CA . LEU A 1 103 ? 0.088 1.824 10.041 1.00 96.94 103 LEU A CA 1
ATOM 807 C C . LEU A 1 103 ? -0.132 1.337 11.479 1.00 96.94 103 LEU A C 1
ATOM 809 O O . LEU A 1 103 ? -0.720 2.063 12.276 1.00 96.94 103 LEU A O 1
ATOM 813 N N . ALA A 1 104 ? 0.375 0.149 11.813 1.00 96.00 104 ALA A N 1
ATOM 814 C CA . ALA A 1 104 ? 0.280 -0.442 13.147 1.00 96.00 104 ALA A CA 1
ATOM 815 C C . ALA A 1 104 ? 0.915 0.448 14.234 1.00 96.00 104 ALA A C 1
ATOM 817 O O . ALA A 1 104 ? 0.358 0.584 15.333 1.00 96.00 104 ALA A O 1
ATOM 818 N N . ASP A 1 105 ? 2.037 1.086 13.889 1.00 95.31 105 ASP A N 1
ATOM 819 C CA . ASP A 1 105 ? 2.813 1.981 14.753 1.00 95.31 105 ASP A CA 1
ATOM 820 C C . ASP A 1 105 ? 2.253 3.416 14.798 1.00 95.31 105 ASP A C 1
ATOM 822 O O . ASP A 1 105 ? 2.650 4.227 15.639 1.00 95.31 105 ASP A O 1
ATOM 826 N N . THR A 1 106 ? 1.327 3.773 13.902 1.00 95.75 106 THR A N 1
ATOM 827 C CA . THR A 1 106 ? 0.792 5.136 13.826 1.00 95.75 106 THR A CA 1
ATOM 828 C C . THR A 1 106 ? -0.279 5.366 14.900 1.00 95.75 106 THR A C 1
ATOM 830 O O . THR A 1 106 ? -1.270 4.636 14.955 1.00 95.75 106 THR A O 1
ATOM 833 N N . PRO A 1 107 ? -0.163 6.423 15.730 1.00 94.88 107 PRO A N 1
ATOM 834 C CA . PRO A 1 107 ? -1.210 6.772 16.685 1.00 94.88 107 PRO A CA 1
ATOM 835 C C . PRO A 1 107 ? -2.523 7.141 15.984 1.00 94.88 107 PRO A C 1
ATOM 837 O O . PRO A 1 107 ? -2.541 8.007 15.105 1.00 94.88 107 PRO A O 1
ATOM 840 N N . LEU A 1 108 ? -3.637 6.558 16.432 1.00 93.75 108 LEU A N 1
ATOM 841 C CA . LEU A 1 108 ? -4.965 6.770 15.844 1.00 93.75 108 LEU A CA 1
ATOM 842 C C . LEU A 1 108 ? -5.351 8.261 15.683 1.00 93.75 108 LEU A C 1
ATOM 844 O O . LEU A 1 108 ? -5.756 8.644 14.582 1.00 93.75 108 LEU A O 1
ATOM 848 N N . PRO A 1 109 ? -5.160 9.151 16.685 1.00 93.38 109 PRO A N 1
ATOM 849 C CA . PRO A 1 109 ? -5.498 10.570 16.527 1.00 93.38 109 PRO A CA 1
ATOM 850 C C . PRO A 1 109 ? -4.675 11.275 15.442 1.00 93.38 109 PRO A C 1
ATOM 852 O O . PRO A 1 109 ? -5.154 12.211 14.796 1.00 93.38 109 PRO A O 1
ATOM 855 N N . LYS A 1 110 ? -3.428 10.832 15.232 1.00 94.00 110 LYS A N 1
ATOM 856 C CA . LYS A 1 110 ? -2.548 11.362 14.187 1.00 94.00 110 LYS A CA 1
ATOM 857 C C . LYS A 1 110 ? -3.062 10.943 12.812 1.00 94.00 110 LYS A C 1
ATOM 859 O O . LYS A 1 110 ? -3.225 11.808 11.953 1.00 94.00 110 LYS A O 1
ATOM 864 N N . LEU A 1 111 ? -3.376 9.659 12.640 1.00 95.00 111 LEU A N 1
ATOM 865 C CA . LEU A 1 111 ? -3.897 9.118 11.387 1.00 95.00 111 LEU A CA 1
ATOM 866 C C . LEU A 1 111 ? -5.218 9.784 10.988 1.00 95.00 111 LEU A C 1
ATOM 868 O O . LEU A 1 111 ? -5.342 10.277 9.870 1.00 95.00 111 LEU A O 1
ATOM 872 N N . HIS A 1 112 ? -6.168 9.887 11.920 1.00 92.25 112 HIS A N 1
ATOM 873 C CA . HIS A 1 112 ? -7.456 10.534 11.665 1.00 92.25 112 HIS A CA 1
ATOM 874 C C . HIS A 1 112 ? -7.285 11.998 11.224 1.00 92.25 112 HIS A C 1
ATOM 876 O O . HIS A 1 112 ? -7.894 12.445 10.254 1.00 92.25 112 HIS A O 1
ATOM 882 N N . ARG A 1 113 ? -6.379 12.747 11.868 1.00 92.00 113 ARG A N 1
ATOM 883 C CA . ARG A 1 113 ? -6.059 14.125 11.464 1.00 92.00 113 ARG A CA 1
ATOM 884 C C . ARG A 1 113 ? -5.449 14.195 10.060 1.00 92.00 113 ARG A C 1
ATOM 886 O O . ARG A 1 113 ? -5.748 15.134 9.325 1.00 92.00 113 ARG A O 1
ATOM 893 N N . GLN A 1 114 ? -4.584 13.248 9.693 1.00 93.75 114 GLN A N 1
ATOM 894 C CA . GLN A 1 114 ? -3.993 13.187 8.351 1.00 93.75 114 GLN A CA 1
ATOM 895 C C . GLN A 1 114 ? -5.051 12.880 7.285 1.00 93.75 114 GLN A C 1
ATOM 897 O O . GLN A 1 114 ? -5.074 13.559 6.262 1.00 93.75 114 GLN A O 1
ATOM 902 N N . LEU A 1 115 ? -5.954 11.932 7.553 1.00 93.19 115 LEU A N 1
ATOM 903 C CA . LEU A 1 115 ? -7.076 11.600 6.671 1.00 93.19 115 LEU A CA 1
ATOM 904 C C . LEU A 1 115 ? -7.994 12.807 6.458 1.00 93.19 115 LEU A C 1
ATOM 906 O O . LEU A 1 115 ? -8.269 13.171 5.319 1.00 93.19 115 LEU A O 1
ATOM 910 N N . MET A 1 116 ? -8.389 13.486 7.537 1.00 91.06 116 MET A N 1
ATOM 911 C CA . MET A 1 116 ? -9.243 14.671 7.458 1.00 91.06 116 MET A CA 1
ATOM 912 C C . MET A 1 116 ? -8.588 15.795 6.645 1.00 91.06 116 MET A C 1
ATOM 914 O O . MET A 1 116 ? -9.217 16.375 5.764 1.00 91.06 116 MET A O 1
ATOM 918 N N . ARG A 1 117 ? -7.302 16.085 6.893 1.00 90.88 117 ARG A N 1
ATOM 919 C CA . ARG A 1 117 ? -6.552 17.092 6.122 1.00 90.88 117 ARG A CA 1
ATOM 920 C C . ARG A 1 117 ? -6.474 16.739 4.644 1.00 90.88 117 ARG A C 1
ATOM 922 O O . ARG A 1 117 ? -6.645 17.625 3.813 1.00 90.88 117 ARG A O 1
ATOM 929 N N . LEU A 1 118 ? -6.226 15.469 4.329 1.00 92.06 118 LEU A N 1
ATOM 930 C CA . LEU A 1 118 ? -6.169 14.999 2.952 1.00 92.06 118 LEU A CA 1
ATOM 931 C C . LEU A 1 118 ? -7.519 15.197 2.255 1.00 92.06 118 LEU A C 1
ATOM 933 O O . LEU A 1 118 ? -7.537 15.784 1.184 1.00 92.06 118 LEU A O 1
ATOM 937 N N . GLN A 1 119 ? -8.628 14.788 2.877 1.00 89.38 119 GLN A N 1
ATOM 938 C CA . GLN A 1 119 ? -9.973 14.925 2.300 1.00 89.38 119 GLN A CA 1
ATOM 939 C C . GLN A 1 119 ? -10.383 16.387 2.080 1.00 89.38 119 GLN A C 1
ATOM 941 O O . GLN A 1 119 ? -10.943 16.731 1.042 1.00 89.38 119 GLN A O 1
ATOM 946 N N . ILE A 1 120 ? -10.050 17.282 3.013 1.00 89.00 120 ILE A N 1
ATOM 947 C CA . ILE A 1 120 ? -10.276 18.723 2.829 1.00 89.00 120 ILE A CA 1
ATOM 948 C C . ILE A 1 120 ? -9.443 19.250 1.657 1.00 89.00 120 ILE A C 1
ATOM 950 O O . ILE A 1 120 ? -9.955 19.995 0.827 1.00 89.00 120 ILE A O 1
ATOM 954 N N . ALA A 1 121 ? -8.169 18.863 1.574 1.00 88.94 121 ALA A N 1
ATOM 955 C CA . ALA A 1 121 ? -7.270 19.348 0.533 1.00 88.94 121 ALA A CA 1
ATOM 956 C C . ALA A 1 121 ? -7.634 18.830 -0.868 1.00 88.94 121 ALA A C 1
ATOM 958 O O . ALA A 1 121 ? -7.410 19.539 -1.845 1.00 88.94 121 ALA A O 1
ATOM 959 N N . THR A 1 122 ? -8.174 17.613 -0.982 1.00 86.75 122 THR A N 1
ATOM 960 C CA . THR A 1 122 ? -8.487 16.986 -2.277 1.00 86.75 122 THR A CA 1
ATOM 961 C C . THR A 1 122 ? -9.936 17.170 -2.712 1.00 86.75 122 THR A C 1
ATOM 963 O O . THR A 1 122 ? -10.179 17.350 -3.900 1.00 86.75 122 THR A O 1
ATOM 966 N N . MET A 1 123 ? -10.889 17.136 -1.776 1.00 86.75 123 MET A N 1
ATOM 967 C CA . MET A 1 123 ? -12.331 17.111 -2.061 1.00 86.75 123 MET A CA 1
ATOM 968 C C . MET A 1 123 ? -13.099 18.285 -1.443 1.00 86.75 123 MET A C 1
ATOM 970 O O . MET A 1 123 ? -14.303 18.393 -1.659 1.00 86.75 123 MET A O 1
ATOM 974 N N . GLN A 1 124 ? -12.445 19.135 -0.639 1.00 84.38 124 GLN A N 1
ATOM 975 C CA . GLN A 1 124 ? -13.084 20.211 0.138 1.00 84.38 124 GLN A CA 1
ATOM 976 C C . GLN A 1 124 ? -14.231 19.719 1.041 1.00 84.38 124 GLN A C 1
ATOM 978 O O . GLN A 1 124 ? -15.116 20.484 1.421 1.00 84.38 124 GLN A O 1
ATOM 983 N N . ARG A 1 125 ? -14.210 18.431 1.412 1.00 80.44 125 ARG A N 1
ATOM 984 C CA . ARG A 1 125 ? -15.292 17.749 2.129 1.00 80.44 125 ARG A CA 1
ATOM 985 C C . ARG A 1 125 ? -14.758 16.918 3.284 1.00 80.44 125 ARG A C 1
ATOM 987 O O . ARG A 1 125 ? -13.963 16.005 3.089 1.00 80.44 125 ARG A O 1
ATOM 994 N N . GLN A 1 126 ? -15.199 17.241 4.497 1.00 77.56 126 GLN A N 1
ATOM 995 C CA . GLN A 1 126 ? -14.804 16.526 5.719 1.00 77.56 126 GLN A CA 1
ATOM 996 C C . GLN A 1 126 ? -15.648 15.278 5.973 1.00 77.56 126 GLN A C 1
ATOM 998 O O . GLN A 1 126 ? -15.174 14.326 6.583 1.00 77.56 126 GLN A O 1
ATOM 1003 N N . ASP A 1 127 ? -16.881 15.273 5.482 1.00 80.69 127 ASP A N 1
ATOM 1004 C CA . ASP A 1 127 ? -17.866 14.211 5.670 1.00 80.69 127 ASP A CA 1
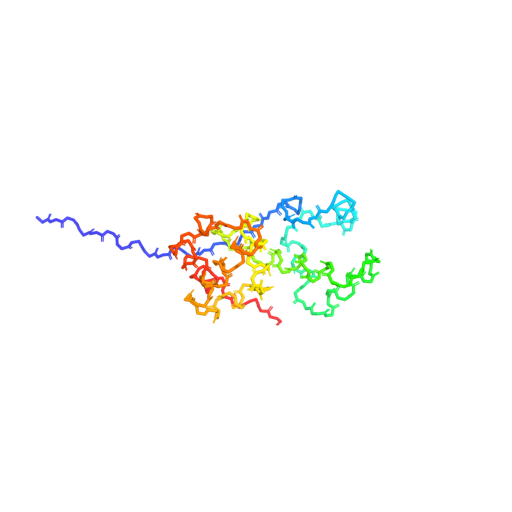ATOM 1005 C C . ASP A 1 127 ? -17.520 12.915 4.917 1.00 80.69 127 ASP A C 1
ATOM 1007 O O . ASP A 1 127 ? -18.051 11.856 5.228 1.00 80.69 127 ASP A O 1
ATOM 1011 N N . LEU A 1 128 ? -16.580 12.985 3.970 1.00 82.00 128 LEU A N 1
ATOM 1012 C CA . LEU A 1 128 ? -16.021 11.828 3.263 1.00 82.00 128 LEU A CA 1
ATOM 1013 C C . LEU A 1 128 ? -14.843 11.176 4.009 1.00 82.00 128 LEU 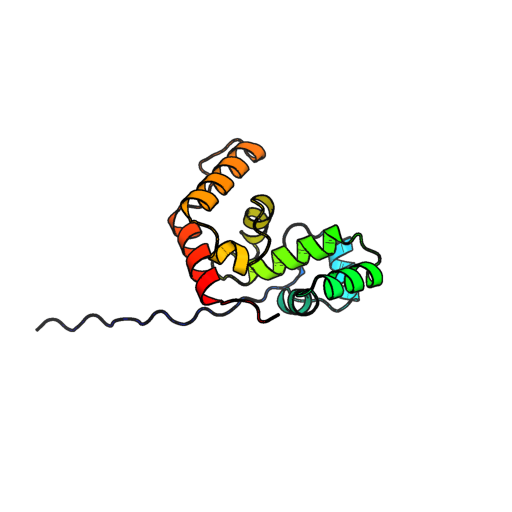A C 1
ATOM 1015 O O . LEU A 1 128 ? -14.255 10.206 3.523 1.00 82.00 128 LEU A O 1
ATOM 1019 N N . CYS A 1 129 ? -14.449 11.716 5.168 1.00 85.50 129 CYS A N 1
ATOM 1020 C CA . CYS A 1 129 ? -13.434 11.088 6.002 1.00 85.50 129 CYS A CA 1
ATOM 1021 C C . CYS A 1 129 ? -13.971 9.759 6.555 1.00 85.50 129 CYS A C 1
ATOM 1023 O O . CYS A 1 129 ? -15.078 9.737 7.094 1.00 85.50 129 CYS A O 1
ATOM 1025 N N . PRO A 1 130 ? -13.193 8.663 6.470 1.00 88.75 130 PRO A N 1
ATOM 1026 C CA . PRO A 1 130 ? -13.567 7.409 7.104 1.00 88.75 130 PRO A CA 1
ATOM 1027 C C . PRO A 1 130 ? -13.890 7.631 8.591 1.00 88.75 130 PRO A C 1
ATOM 1029 O O . PRO A 1 130 ? -13.119 8.322 9.272 1.00 88.75 130 PRO A O 1
ATOM 1032 N N . PRO A 1 131 ? -14.998 7.064 9.100 1.00 90.81 131 PRO A N 1
ATOM 1033 C CA . PRO A 1 131 ? -15.343 7.103 10.513 1.00 90.81 131 PRO A CA 1
ATOM 1034 C C . PRO A 1 131 ? -14.185 6.648 11.402 1.00 90.81 131 PRO A C 1
ATOM 1036 O O . PRO A 1 131 ? -13.439 5.731 11.059 1.00 90.81 131 PRO A O 1
ATOM 1039 N N . LEU A 1 132 ? -14.068 7.230 12.599 1.00 91.06 132 LEU A N 1
ATOM 1040 C CA . LEU A 1 132 ? -13.005 6.873 13.546 1.00 91.06 132 LEU A CA 1
ATOM 1041 C C . LEU A 1 132 ? -12.989 5.370 13.882 1.00 91.06 132 LEU A C 1
ATOM 1043 O O . LEU A 1 132 ? -11.913 4.813 14.089 1.00 91.06 132 LEU A O 1
ATOM 1047 N N . GLY A 1 133 ? -14.160 4.723 13.902 1.00 93.56 133 GLY A N 1
ATOM 1048 C CA . GLY A 1 133 ? -14.286 3.276 14.093 1.00 93.56 133 GLY A CA 1
ATOM 1049 C C . GLY A 1 133 ? -13.569 2.469 13.008 1.00 93.56 133 GLY A C 1
ATOM 1050 O O . GLY A 1 133 ? -12.795 1.574 13.339 1.00 93.56 133 GLY A O 1
ATOM 1051 N N . ASP A 1 134 ? -13.733 2.845 11.737 1.00 94.25 134 ASP A N 1
ATOM 1052 C CA . ASP A 1 134 ? -13.056 2.187 10.612 1.00 94.25 134 ASP A CA 1
ATOM 1053 C C . ASP A 1 134 ? -11.544 2.397 10.695 1.00 94.25 134 ASP A C 1
ATOM 1055 O O . ASP A 1 134 ? -10.767 1.450 10.600 1.00 94.25 134 ASP A O 1
ATOM 1059 N N . VAL A 1 135 ? -11.112 3.632 10.968 1.00 95.31 135 VAL A N 1
ATOM 1060 C CA . VAL A 1 135 ? -9.684 3.955 11.112 1.0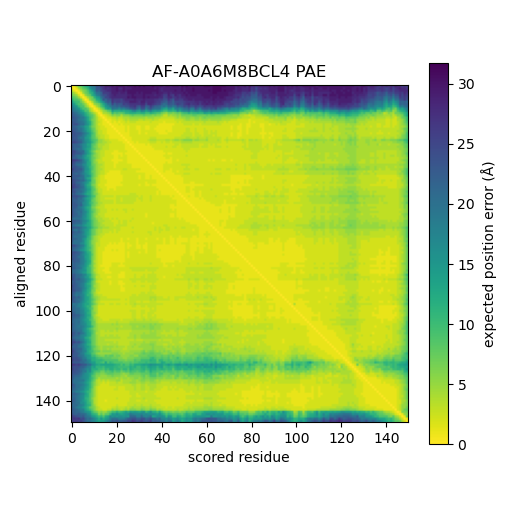0 95.31 135 VAL A CA 1
ATOM 1061 C C . VAL A 1 135 ? -9.056 3.192 12.285 1.00 95.31 135 VAL A C 1
ATOM 1063 O O . VAL A 1 135 ? -7.929 2.705 12.177 1.00 95.31 135 VAL A O 1
ATOM 1066 N N . SER A 1 136 ? -9.781 3.054 13.399 1.00 95.88 136 SER A N 1
ATOM 1067 C CA . SER A 1 136 ? -9.356 2.249 14.547 1.00 95.88 136 SER A CA 1
ATOM 1068 C C . SER A 1 136 ? -9.204 0.779 14.163 1.00 95.88 136 SER A C 1
ATOM 1070 O O . SER A 1 136 ? -8.178 0.171 14.473 1.00 95.88 136 SER A O 1
ATOM 1072 N N . LEU A 1 137 ? -10.179 0.232 13.432 1.00 96.00 137 LEU A N 1
ATOM 1073 C CA . LEU A 1 137 ? -10.150 -1.142 12.941 1.00 96.00 137 LEU A CA 1
ATOM 1074 C C . LEU A 1 137 ? -8.957 -1.386 12.008 1.00 96.00 137 LEU A C 1
ATOM 1076 O O . LEU A 1 137 ? -8.309 -2.425 12.102 1.00 96.00 137 LEU A O 1
ATOM 1080 N N . TRP A 1 138 ? -8.608 -0.430 11.143 1.00 96.75 138 TRP A N 1
ATOM 1081 C CA . TRP A 1 138 ? -7.438 -0.545 10.266 1.00 96.75 138 TRP A CA 1
ATOM 1082 C C . TRP A 1 138 ? -6.134 -0.677 11.051 1.00 96.75 138 TRP A C 1
ATOM 1084 O O . TRP A 1 138 ? -5.311 -1.535 10.733 1.00 96.75 138 TRP A O 1
ATOM 1094 N N . VAL A 1 139 ? -5.946 0.151 12.084 1.00 95.88 139 VAL A N 1
ATOM 1095 C CA . VAL A 1 139 ? -4.752 0.114 12.946 1.00 95.88 139 VAL A CA 1
ATOM 1096 C C . VAL A 1 139 ? -4.708 -1.181 13.754 1.00 95.88 139 VAL A C 1
ATOM 1098 O O . VAL A 1 139 ? -3.652 -1.804 13.863 1.00 95.88 139 VAL A O 1
ATOM 1101 N N . GLU A 1 140 ? -5.846 -1.614 14.295 1.00 95.31 140 GLU A N 1
ATOM 1102 C CA . GLU A 1 140 ? -5.950 -2.870 15.036 1.00 95.31 140 GLU A CA 1
ATOM 1103 C C . GLU A 1 140 ? -5.587 -4.069 14.154 1.00 95.31 140 GLU A C 1
ATOM 1105 O O . GLU A 1 140 ? -4.721 -4.869 14.513 1.00 95.31 140 GLU A O 1
ATOM 1110 N N . GLN A 1 141 ? -6.178 -4.163 12.963 1.00 95.69 141 GLN A N 1
ATOM 1111 C CA . GLN A 1 141 ? -5.873 -5.239 12.028 1.00 95.69 141 GLN A CA 1
ATOM 1112 C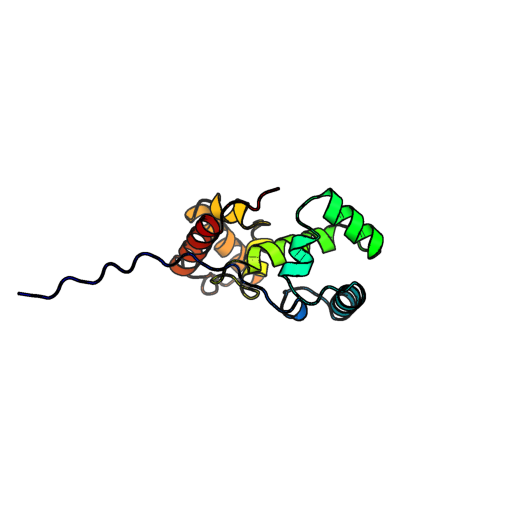 C . GLN A 1 141 ? -4.420 -5.176 11.540 1.00 95.69 141 GLN A C 1
ATOM 1114 O O . GLN A 1 141 ? -3.763 -6.207 11.422 1.00 95.69 141 GLN A O 1
ATOM 1119 N N . ALA A 1 142 ? -3.862 -3.985 11.323 1.00 95.12 142 ALA A N 1
ATOM 1120 C CA . ALA A 1 142 ? -2.450 -3.853 10.977 1.00 95.12 142 ALA A CA 1
ATOM 1121 C C . ALA A 1 142 ? -1.529 -4.449 12.056 1.00 95.12 142 ALA A C 1
ATOM 1123 O O . ALA A 1 142 ? -0.566 -5.141 11.729 1.00 95.12 142 ALA A O 1
ATOM 1124 N N . ARG A 1 143 ? -1.849 -4.241 13.342 1.00 94.06 143 ARG A N 1
ATOM 1125 C CA . ARG A 1 143 ? -1.103 -4.832 14.467 1.00 94.06 143 ARG A CA 1
ATOM 1126 C C . ARG A 1 143 ? -1.222 -6.352 14.503 1.00 94.06 143 ARG A C 1
ATOM 1128 O O . ARG A 1 143 ? -0.234 -7.027 14.775 1.00 94.06 143 ARG A O 1
ATOM 1135 N N . GLN A 1 144 ? -2.403 -6.889 14.205 1.00 93.12 144 GLN A N 1
ATOM 1136 C CA . GLN A 1 144 ? -2.642 -8.333 14.208 1.00 93.12 144 GLN A CA 1
ATOM 1137 C C . GLN A 1 144 ? -1.953 -9.067 13.042 1.00 93.12 144 GLN A C 1
ATOM 1139 O O . GLN A 1 144 ? -1.553 -10.216 13.216 1.00 93.12 144 GLN A O 1
ATOM 1144 N N . LEU A 1 145 ? -1.759 -8.427 11.876 1.00 90.00 145 LEU A N 1
ATOM 1145 C CA . LEU A 1 145 ? -0.990 -9.021 10.766 1.00 90.00 145 LEU A CA 1
ATOM 1146 C C . LEU A 1 145 ? 0.499 -9.204 11.109 1.00 90.00 145 LEU A C 1
ATOM 1148 O O . LEU A 1 145 ? 1.179 -10.003 10.462 1.00 90.00 145 LEU A O 1
ATOM 1152 N N . GLY A 1 146 ? 0.988 -8.493 12.129 1.00 75.12 146 GLY A N 1
ATOM 1153 C CA . GLY A 1 146 ? 2.368 -8.546 12.587 1.00 75.12 146 GLY A CA 1
ATOM 1154 C C . GLY A 1 146 ? 3.367 -7.935 11.595 1.00 75.12 146 GLY A C 1
ATOM 1155 O O . GLY A 1 146 ? 3.028 -7.592 10.458 1.00 75.12 146 GLY A O 1
ATOM 1156 N N . PRO A 1 147 ? 4.633 -7.771 12.014 1.00 69.38 147 PRO A N 1
ATOM 1157 C CA . PRO A 1 147 ? 5.677 -7.305 11.120 1.00 69.38 147 PRO A CA 1
ATOM 1158 C C . PRO A 1 147 ? 5.912 -8.338 10.018 1.00 69.38 147 PRO A C 1
ATOM 1160 O O . PRO A 1 147 ? 6.109 -9.528 10.275 1.00 69.38 147 PRO A O 1
ATOM 1163 N N . THR A 1 148 ? 5.940 -7.866 8.776 1.00 64.62 148 THR A N 1
ATOM 1164 C CA . THR A 1 148 ? 6.467 -8.640 7.654 1.00 64.62 148 THR A CA 1
ATOM 1165 C C . THR A 1 148 ? 7.910 -9.019 7.984 1.00 64.62 148 THR A C 1
ATOM 1167 O O . THR A 1 148 ? 8.758 -8.131 8.085 1.00 64.62 148 THR A O 1
ATOM 1170 N N . ARG A 1 149 ? 8.186 -10.314 8.206 1.00 53.44 149 ARG A N 1
ATOM 1171 C CA . ARG A 1 149 ? 9.550 -10.810 8.448 1.00 53.44 149 ARG A CA 1
ATOM 1172 C C . ARG A 1 149 ? 10.410 -10.432 7.237 1.00 53.44 149 ARG A C 1
ATOM 1174 O O . ARG A 1 149 ? 10.139 -10.906 6.137 1.00 53.44 149 ARG A O 1
ATOM 1181 N N . ARG A 1 150 ? 11.353 -9.515 7.454 1.00 48.12 150 ARG A N 1
ATOM 1182 C CA . ARG A 1 150 ? 12.310 -9.023 6.456 1.00 48.12 150 ARG A CA 1
ATOM 1183 C C . ARG A 1 150 ? 13.485 -9.973 6.316 1.00 48.12 150 ARG A C 1
ATOM 1185 O O . ARG A 1 150 ? 13.849 -10.579 7.348 1.00 48.12 150 ARG A O 1
#

Sequence (150 aa):
MPPKSRETLPQPIRSCNWAIAQLPGLSAENLDLLHRAGFKTTLEFWQRTQTPAQRHNLAAHLQLHPKYVNKWAALCDLARIPAVGCTYCGLLLHTGIISVQQLADTPLPKLHRQLMRLQIATMQRQDLCPPLGDVSLWVEQARQLGPTRR

Foldseek 3Di:
DDDDDPPPDPDQDFFDKDFLVLAPPDDPVNSVLCVVVVRGILVVLLVQQVDPVSLVVVCVVSVHDSVVSQQSNQLSQLLRQPLCHSPNSVLCVVLVRRHLQSLLVDDLVSSQVSSQVVCCVPPVDNPPRPDSVSSVSSNVSSVSVPDDDD

Mean predicted aligned error: 5.91 Å

InterPro domains:
  IPR025567 Domain of unknown function DUF4332 [PF14229] (25-145)

Solvent-accessible surface area (backbone atoms only — not comparable to full-atom values): 8474 Å² total; per-residue (Å²): 133,84,82,79,80,79,82,75,72,83,72,82,82,68,77,46,72,47,55,41,86,62,46,71,93,62,50,72,69,56,47,52,52,38,44,75,73,68,38,60,30,26,51,63,46,26,72,59,32,78,44,74,66,40,26,45,53,50,13,60,75,68,75,43,64,50,67,56,46,53,49,52,29,22,35,31,43,30,22,21,34,71,87,32,21,51,82,38,18,55,58,42,42,76,60,70,42,58,36,37,55,57,41,38,72,46,57,63,74,59,52,53,52,39,46,38,52,48,32,38,74,74,67,74,35,62,85,78,39,77,53,69,68,58,57,49,48,43,30,53,47,23,50,71,69,46,73,79,86,125

Organism: NCBI:txid2737172

Radius of gyration: 17.31 Å; Cα contacts (8 Å, |Δi|>4): 186; chains: 1; bounding box: 47×39×56 Å

Nearest PDB structures (foldseek):
  5a9f-assembly1_A  TM=5.993E-01  e=3.150E-01  Homo sapiens
  5aga-assembly1_A  TM=5.892E-01  e=5.013E-01  Homo sapiens
  9asj-assembly1_A  TM=5.937E-01  e=8.401E-01  Homo sapiens
  9bh9-assembly1_B  TM=5.823E-01  e=1.206E+00  Homo sapiens

pLDDT: mean 90.07, std 13.35, range [45.69, 98.25]